Protein AF-A0A0F9CCC8-F1 (afdb_monomer_lite)

Secondary structure (DSSP, 8-state):
--S-HHHHHHHHHHT--SS----SGGGHHHHHHHHHHHHHHSSS-SSGGGSS--EEETT--SHHHHHHHHHHHHTT--EEESS--TTTT-HHHHHIIIIIHHHHHS--EEE-S-HHHHHHHHHHHHHHHHHHTTPPPPBTTB---------HHHHHHHHHHS-------S----

Sequence (174 aa):
ENAGPGLREVCEAIGIPPILHLGACVDNTRILTIVSAMAAEGGLSDEIGGMPAVGVAPEWMSEKAIAIGCYFAASGVPCIFGGDSPVGASKEVTRIMTDVWMERFRGSLAFEPDPEKMLQWCFDTIDAARDALKLRKYEPGKFGTEKVLMDMAARREIEAGHGAVPHKGVGDNS

pLDDT: mean 85.82, std 18.28, range [36.34, 98.38]

Radius of gyration: 19.43 Å; chains: 1; bounding box: 42×58×53 Å

Foldseek 3Di:
DPDAPLLVVVCVVQVHDSDDDQDDLVSLVVVVVVLCCCLVPVPLHVFSLLALAAAEAQPDDDPSVVVSLVVCLQRNHAYEYADDDPCVVPPVVQCCQAPVSCVVNVYHYHYYNDPVVVVVVSVVSSVVSCVVSVHDDDDRPCDDPDDDPDHPVSVVVVCVVVPDPDDPDPDDDD

InterPro domains:
  IPR004137 Hydroxylamine reductase/Ni-containing CO dehydrogenase [PF03063] (6-116)
  IPR004137 Hydroxylamine reductase/Ni-containing CO dehydrogenase [PTHR30109] (13-134)
  IPR011254 Prismane-like superfamily [SSF56821] (2-135)
  IPR016099 Prismane-like, alpha/beta-sandwich [G3DSA:3.40.50.2030] (1-136)

Organism: NCBI:txid412755

Structure (mmCIF, N/CA/C/O backbone):
data_AF-A0A0F9CCC8-F1
#
_entry.id   AF-A0A0F9CCC8-F1
#
loop_
_atom_site.group_PDB
_atom_site.id
_atom_site.type_symbol
_atom_site.label_atom_id
_atom_site.label_alt_id
_atom_site.label_comp_id
_atom_site.label_asym_id
_atom_site.label_entity_id
_atom_site.label_seq_id
_atom_site.pdbx_PDB_ins_code
_atom_site.Cartn_x
_atom_site.Cartn_y
_atom_site.Cartn_z
_atom_site.occupancy
_atom_site.B_iso_or_equiv
_atom_site.auth_seq_id
_atom_site.auth_comp_id
_atom_site.auth_asym_id
_atom_site.auth_atom_id
_atom_site.pdbx_PDB_model_num
ATOM 1 N N . GLU A 1 1 ? -7.207 20.453 9.209 1.00 58.62 1 GLU A N 1
ATOM 2 C CA . GLU A 1 1 ? -7.752 21.177 8.035 1.00 58.62 1 GLU A CA 1
ATOM 3 C C . GLU A 1 1 ? -7.744 20.349 6.742 1.00 58.62 1 GLU A C 1
ATOM 5 O O . GLU A 1 1 ? -8.760 20.355 6.063 1.00 58.62 1 GLU A O 1
ATOM 10 N N . ASN A 1 2 ? -6.693 19.566 6.445 1.00 86.12 2 ASN A N 1
ATOM 11 C CA . ASN A 1 2 ? -6.562 18.828 5.168 1.00 86.12 2 ASN A CA 1
ATOM 12 C C . ASN A 1 2 ? -7.258 17.450 5.092 1.00 86.12 2 ASN A C 1
ATOM 14 O O . ASN A 1 2 ? -7.396 16.899 4.006 1.00 86.12 2 ASN A O 1
ATOM 18 N N . ALA A 1 3 ? -7.690 16.867 6.216 1.00 89.50 3 ALA A N 1
ATOM 19 C CA . ALA A 1 3 ? -8.412 15.592 6.206 1.00 89.50 3 ALA A CA 1
ATOM 20 C C . ALA A 1 3 ? -9.871 15.793 5.772 1.00 89.50 3 ALA A C 1
ATOM 22 O O . ALA A 1 3 ? -10.534 16.718 6.258 1.00 89.50 3 ALA A O 1
ATOM 23 N N . GLY A 1 4 ? -10.382 14.905 4.914 1.00 88.06 4 GLY A N 1
ATOM 24 C CA . GLY A 1 4 ? -11.808 14.852 4.585 1.00 88.06 4 GLY A CA 1
ATOM 25 C C . GLY A 1 4 ? -12.673 14.629 5.837 1.00 88.06 4 GLY A C 1
ATOM 26 O O . GLY A 1 4 ? -12.154 14.166 6.858 1.00 88.06 4 GLY A O 1
ATOM 27 N N . PRO A 1 5 ? -13.981 14.945 5.801 1.00 88.00 5 PRO A N 1
ATOM 28 C CA . PRO A 1 5 ? -14.763 15.036 7.033 1.00 88.00 5 PRO A CA 1
ATOM 29 C C . PRO A 1 5 ? -14.875 13.703 7.794 1.00 88.00 5 PRO A C 1
ATOM 31 O O . PRO A 1 5 ? -14.852 13.718 9.016 1.00 88.00 5 PRO A O 1
ATOM 34 N N . GLY A 1 6 ? -14.867 12.558 7.098 1.00 86.94 6 GLY A N 1
ATOM 35 C CA . GLY A 1 6 ? -14.931 11.239 7.744 1.00 86.94 6 GLY A CA 1
ATOM 36 C C . GLY A 1 6 ? -13.667 10.879 8.527 1.00 86.94 6 GLY A C 1
ATOM 37 O O . GLY A 1 6 ? -13.749 10.488 9.685 1.00 86.94 6 GLY A O 1
ATOM 38 N N . LEU A 1 7 ? -12.481 11.065 7.931 1.00 90.69 7 LEU A N 1
ATOM 39 C CA . LEU A 1 7 ? -11.219 10.853 8.651 1.00 90.69 7 LEU A CA 1
ATOM 40 C C . LEU A 1 7 ? -11.075 11.856 9.803 1.00 90.69 7 LEU A C 1
ATOM 42 O O . LEU A 1 7 ? -10.601 11.499 10.875 1.00 90.69 7 LEU A O 1
ATOM 46 N N . ARG A 1 8 ? -11.507 13.104 9.589 1.00 90.12 8 ARG A N 1
ATOM 47 C CA . ARG A 1 8 ? -11.460 14.156 10.606 1.00 90.12 8 ARG A CA 1
ATOM 48 C C . ARG A 1 8 ? -12.280 13.797 11.840 1.00 90.12 8 ARG A C 1
ATOM 50 O O . ARG A 1 8 ? -11.749 13.903 12.936 1.00 90.12 8 ARG A O 1
ATOM 57 N N . GLU A 1 9 ? -13.513 13.336 11.653 1.00 89.38 9 GLU A N 1
ATOM 58 C CA . GLU A 1 9 ? -14.384 12.897 12.747 1.00 89.38 9 GLU A CA 1
ATOM 59 C C . GLU A 1 9 ? -13.724 11.787 13.578 1.00 89.38 9 GLU A C 1
ATOM 61 O O . GLU A 1 9 ? -13.654 11.892 14.801 1.00 89.38 9 GLU A O 1
ATOM 66 N N . VAL A 1 10 ? -13.155 10.765 12.923 1.00 90.31 10 VAL A N 1
ATOM 67 C CA . VAL A 1 10 ? -12.436 9.678 13.611 1.00 90.31 10 VAL A CA 1
ATOM 68 C C . VAL A 1 10 ? -11.231 10.214 14.386 1.00 90.31 10 VAL A C 1
ATOM 70 O O . VAL A 1 10 ? -11.061 9.876 15.555 1.00 90.31 10 VAL A O 1
ATOM 73 N N . CYS A 1 11 ? -10.411 11.063 13.762 1.00 92.25 11 CYS A N 1
ATOM 74 C CA . CYS A 1 11 ? -9.235 11.668 14.386 1.00 92.25 11 CYS A CA 1
ATOM 75 C C . CYS A 1 11 ? -9.584 12.526 15.609 1.00 92.25 11 CYS A C 1
ATOM 77 O O . CYS A 1 11 ? -8.912 12.422 16.634 1.00 92.25 11 CYS A O 1
ATOM 79 N N . GLU A 1 12 ? -10.629 13.352 15.517 1.00 91.25 12 GLU A N 1
ATOM 80 C CA . GLU A 1 12 ? -11.104 14.208 16.609 1.00 91.25 12 GLU A CA 1
ATOM 81 C C . GLU A 1 12 ? -11.683 13.379 17.760 1.00 91.25 12 GLU A C 1
ATOM 83 O O . GLU A 1 12 ? -11.373 13.652 18.919 1.00 91.25 12 GLU A O 1
ATOM 88 N N . ALA A 1 13 ? -12.445 12.324 17.453 1.00 92.00 13 ALA A N 1
ATOM 89 C CA . ALA A 1 13 ? -13.053 11.456 18.458 1.00 92.00 13 ALA A CA 1
ATOM 90 C C . ALA A 1 13 ? -12.021 10.733 19.341 1.00 92.00 13 ALA A C 1
ATOM 92 O O . ALA A 1 13 ? -12.268 10.529 20.528 1.00 92.00 13 ALA A O 1
ATOM 93 N N . ILE A 1 14 ? -10.866 10.351 18.783 1.00 93.00 14 ILE A N 1
ATOM 94 C CA . ILE A 1 14 ? -9.810 9.625 19.517 1.00 93.00 14 ILE A CA 1
ATOM 95 C C . ILE A 1 14 ? -8.571 10.481 19.823 1.00 93.00 14 ILE A C 1
ATOM 97 O O . ILE A 1 14 ? -7.613 9.982 20.410 1.00 93.00 14 ILE A O 1
ATOM 101 N N . GLY A 1 15 ? -8.584 11.764 19.455 1.00 93.50 15 GLY A N 1
ATOM 102 C CA . GLY A 1 15 ? -7.527 12.724 19.777 1.00 93.50 15 GLY A CA 1
ATOM 103 C C . GLY A 1 15 ? -6.191 12.474 19.069 1.00 93.50 15 GLY A C 1
ATOM 104 O O . GLY A 1 15 ? -5.139 12.689 19.672 1.00 93.50 15 GLY A O 1
ATOM 105 N N . ILE A 1 16 ? -6.205 12.019 17.811 1.00 94.38 16 ILE A N 1
ATOM 106 C CA . ILE A 1 16 ? -4.987 11.731 17.027 1.00 94.38 16 ILE A CA 1
ATOM 107 C C . ILE A 1 16 ? -4.877 12.610 15.772 1.00 94.38 16 ILE A C 1
ATOM 109 O O . ILE A 1 16 ? -5.893 13.055 15.237 1.00 94.38 16 ILE A O 1
ATOM 113 N N . PRO A 1 17 ? -3.664 12.841 15.236 1.00 94.94 17 PRO A N 1
ATOM 114 C CA . PRO A 1 17 ? -3.511 13.474 13.930 1.00 94.94 17 PRO A CA 1
ATOM 115 C C . PRO A 1 17 ? -3.907 12.520 12.780 1.00 94.94 17 PRO A C 1
ATOM 117 O O . PRO A 1 17 ? -3.820 11.302 12.932 1.00 94.94 17 PRO A O 1
ATOM 120 N N . PRO A 1 18 ? -4.271 13.050 11.593 1.00 93.31 18 PRO A N 1
ATOM 121 C CA . PRO A 1 18 ? -4.626 12.239 10.418 1.00 93.31 18 PRO A CA 1
ATOM 122 C C . PRO A 1 18 ? -3.434 11.521 9.769 1.00 93.31 18 PRO A C 1
ATOM 124 O O . PRO A 1 18 ? -3.630 10.663 8.915 1.00 93.31 18 PRO A O 1
ATOM 127 N N . ILE A 1 19 ? -2.204 11.877 10.152 1.00 96.06 19 ILE A N 1
ATOM 128 C CA . ILE A 1 19 ? -0.973 11.209 9.728 1.00 96.06 19 ILE A CA 1
ATOM 129 C C . ILE A 1 19 ? -0.251 10.744 10.987 1.00 96.06 19 ILE A C 1
ATOM 131 O O . ILE A 1 19 ? 0.150 11.561 11.818 1.00 96.06 19 ILE A O 1
ATOM 135 N N . LEU A 1 20 ? -0.074 9.431 11.111 1.00 95.88 20 LEU A N 1
ATOM 136 C CA . LEU A 1 20 ? 0.635 8.809 12.223 1.00 95.88 20 LEU A CA 1
ATOM 137 C C . LEU A 1 20 ? 2.067 8.491 11.794 1.00 95.88 20 LEU A C 1
ATOM 139 O O . LEU A 1 20 ? 2.300 7.617 10.961 1.00 95.88 20 LEU A O 1
ATOM 143 N N . HIS A 1 21 ? 3.040 9.208 12.356 1.00 96.75 21 HIS A N 1
ATOM 144 C CA . HIS A 1 21 ? 4.448 8.932 12.090 1.00 96.75 21 HIS A CA 1
ATOM 145 C C . HIS A 1 21 ? 4.896 7.673 12.843 1.00 96.75 21 HIS A C 1
ATOM 147 O O . HIS A 1 21 ? 4.877 7.643 14.072 1.00 96.75 21 HIS A O 1
ATOM 153 N N . LE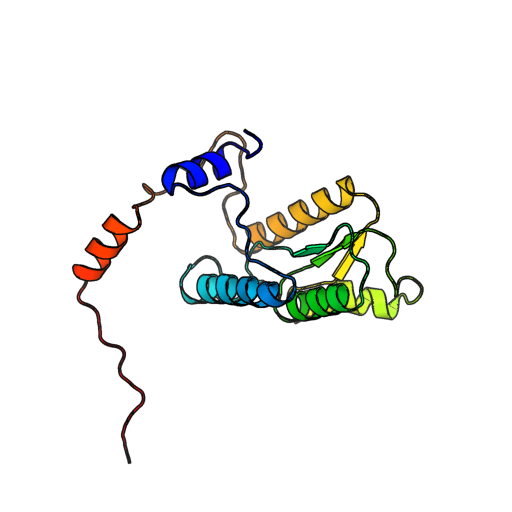U A 1 22 ? 5.316 6.642 12.104 1.00 96.56 22 LEU A N 1
ATOM 154 C CA . LEU A 1 22 ? 5.703 5.346 12.675 1.00 96.56 22 LEU A CA 1
ATOM 155 C C . LEU A 1 22 ? 7.217 5.152 12.843 1.00 96.56 22 LEU A C 1
ATOM 157 O O . LEU A 1 22 ? 7.621 4.177 13.477 1.00 96.56 22 LEU A O 1
ATOM 161 N N . GLY A 1 23 ? 8.035 6.094 12.359 1.00 96.69 23 GLY A N 1
ATOM 162 C CA . GLY A 1 23 ? 9.485 6.116 12.559 1.00 96.69 23 GLY A CA 1
ATOM 163 C C . GLY A 1 23 ? 10.297 6.045 11.264 1.00 96.69 23 GLY A C 1
ATOM 164 O O . GLY A 1 23 ? 9.932 6.634 10.246 1.00 96.69 23 GLY A O 1
ATOM 165 N N . ALA A 1 24 ? 11.439 5.360 11.328 1.00 96.00 24 ALA A N 1
ATOM 166 C CA . ALA A 1 24 ? 12.408 5.245 10.240 1.00 96.00 24 ALA A CA 1
ATOM 167 C C . ALA A 1 24 ? 12.062 4.111 9.254 1.00 96.00 24 ALA A C 1
ATOM 169 O O . ALA A 1 24 ? 11.137 3.336 9.461 1.00 96.00 24 ALA A O 1
ATOM 170 N N . CYS A 1 25 ? 12.855 3.938 8.189 1.00 93.75 25 CYS A N 1
ATOM 171 C CA . CYS A 1 25 ? 12.607 2.902 7.171 1.00 93.75 25 CYS A CA 1
ATOM 172 C C . CYS A 1 25 ? 12.532 1.470 7.729 1.00 93.75 25 CYS A C 1
ATOM 174 O O . CYS A 1 25 ? 11.829 0.631 7.172 1.00 93.75 25 CYS A O 1
ATOM 176 N N . VAL A 1 26 ? 13.266 1.187 8.809 1.00 93.38 26 VAL A N 1
ATOM 177 C CA . VAL A 1 26 ? 13.217 -0.110 9.506 1.00 93.38 26 VAL A CA 1
ATOM 178 C C . VAL A 1 26 ? 11.911 -0.301 10.281 1.00 93.38 26 VAL A C 1
ATOM 180 O O . VAL A 1 26 ? 11.459 -1.431 10.457 1.00 93.38 26 VAL A O 1
ATOM 183 N N . ASP A 1 27 ? 11.262 0.797 10.672 1.00 96.44 27 ASP A N 1
ATOM 184 C CA . ASP A 1 27 ? 9.987 0.795 11.385 1.00 96.44 27 ASP A CA 1
ATOM 185 C C . ASP A 1 27 ? 8.788 0.561 10.454 1.00 96.44 27 ASP A C 1
ATOM 187 O O . ASP A 1 27 ? 7.682 0.363 10.945 1.00 96.44 27 ASP A O 1
ATOM 191 N N . ASN A 1 28 ? 8.982 0.465 9.131 1.00 96.19 28 ASN A N 1
ATOM 192 C CA . ASN A 1 28 ? 7.945 -0.049 8.223 1.00 96.19 28 ASN A CA 1
ATOM 193 C C . ASN A 1 28 ? 7.485 -1.463 8.615 1.00 96.19 28 ASN A C 1
ATOM 195 O O . ASN A 1 28 ? 6.339 -1.833 8.379 1.00 96.19 28 ASN A O 1
ATOM 199 N N . THR A 1 29 ? 8.336 -2.233 9.296 1.00 94.50 29 THR A N 1
ATOM 200 C CA . THR A 1 29 ? 7.940 -3.510 9.908 1.00 94.50 29 THR A CA 1
ATOM 201 C C . THR A 1 29 ? 6.803 -3.351 10.925 1.00 94.50 29 THR A C 1
ATOM 203 O O . THR A 1 29 ? 5.949 -4.228 11.015 1.00 94.50 29 THR A O 1
ATOM 206 N N . ARG A 1 30 ? 6.704 -2.208 11.624 1.00 97.25 30 ARG A N 1
ATOM 207 C CA . ARG A 1 30 ? 5.591 -1.915 12.543 1.00 97.25 30 ARG A CA 1
ATOM 208 C C . ARG A 1 30 ? 4.259 -1.811 11.813 1.00 97.25 30 ARG A C 1
ATOM 210 O O . ARG A 1 30 ? 3.246 -2.181 12.392 1.00 97.25 30 ARG A O 1
ATOM 217 N N . ILE A 1 31 ? 4.248 -1.347 10.559 1.00 97.00 31 ILE A N 1
ATOM 218 C CA . ILE A 1 31 ? 3.027 -1.311 9.738 1.00 97.00 31 ILE A CA 1
ATOM 219 C C . ILE A 1 31 ? 2.504 -2.733 9.552 1.00 97.00 31 ILE A C 1
ATOM 221 O O . ILE A 1 31 ? 1.325 -2.976 9.781 1.00 97.00 31 ILE A O 1
ATOM 225 N N . LEU A 1 32 ? 3.375 -3.693 9.236 1.00 95.50 32 LEU A N 1
ATOM 226 C CA . LEU A 1 32 ? 2.961 -5.093 9.131 1.00 95.50 32 LEU A CA 1
ATOM 227 C C . LEU A 1 32 ? 2.479 -5.662 10.466 1.00 95.50 32 LEU A C 1
ATOM 229 O O . LEU A 1 32 ? 1.496 -6.397 10.476 1.00 95.50 32 LEU A O 1
ATOM 233 N N . THR A 1 33 ? 3.100 -5.293 11.589 1.00 96.38 33 THR A N 1
ATOM 234 C CA . THR A 1 33 ? 2.594 -5.668 12.920 1.00 96.38 33 THR A CA 1
ATOM 235 C C . THR A 1 33 ? 1.189 -5.114 13.164 1.00 96.38 33 THR A C 1
ATOM 237 O O . THR A 1 33 ? 0.318 -5.848 13.623 1.00 96.38 33 THR A O 1
ATOM 240 N N . ILE A 1 34 ? 0.945 -3.844 12.822 1.00 96.19 34 ILE A N 1
ATOM 241 C CA . ILE A 1 34 ? -0.367 -3.196 12.960 1.00 96.19 34 ILE A CA 1
ATOM 242 C C . ILE A 1 34 ? -1.405 -3.908 12.091 1.00 96.19 34 ILE A C 1
ATOM 244 O O . ILE A 1 34 ? -2.455 -4.293 12.596 1.00 96.19 34 ILE A O 1
ATOM 248 N N . VAL A 1 35 ? -1.117 -4.129 10.807 1.00 95.00 35 VAL A N 1
ATOM 249 C CA . VAL A 1 35 ? -2.076 -4.769 9.894 1.00 95.00 35 VAL A CA 1
ATOM 250 C C . VAL A 1 35 ? -2.308 -6.239 10.270 1.00 95.00 35 VAL A C 1
ATOM 252 O O . VAL A 1 35 ? -3.432 -6.723 10.164 1.00 95.00 35 VAL A O 1
ATOM 255 N N . SER A 1 36 ? -1.297 -6.931 10.804 1.00 95.44 36 SER A N 1
ATOM 256 C CA . SER A 1 36 ? -1.465 -8.280 11.367 1.00 95.44 36 SER A CA 1
ATOM 257 C C . SER A 1 36 ? -2.404 -8.280 12.576 1.00 95.44 36 SER A C 1
ATOM 259 O O . SER A 1 36 ? -3.282 -9.132 12.660 1.00 95.44 36 SER A O 1
ATOM 261 N N . ALA A 1 37 ? -2.266 -7.312 13.489 1.00 96.12 37 ALA A N 1
ATOM 262 C CA . ALA A 1 37 ? -3.179 -7.165 14.624 1.00 96.12 37 ALA A CA 1
ATOM 263 C C . ALA A 1 37 ? -4.606 -6.815 14.161 1.00 96.12 37 ALA A C 1
ATOM 265 O O . ALA A 1 37 ? -5.574 -7.373 14.666 1.00 96.12 37 ALA A O 1
ATOM 266 N N . MET A 1 38 ? -4.751 -5.960 13.142 1.00 95.00 38 MET A N 1
ATOM 267 C CA . MET A 1 38 ? -6.054 -5.672 12.528 1.00 95.00 38 MET A CA 1
ATOM 268 C C . MET A 1 38 ? -6.692 -6.916 11.904 1.00 95.00 38 MET A C 1
ATOM 270 O O . MET A 1 38 ? -7.910 -7.054 11.966 1.00 95.00 38 MET A O 1
ATOM 274 N N . ALA A 1 39 ? -5.897 -7.813 11.317 1.00 94.12 39 ALA A N 1
ATOM 275 C CA . ALA A 1 39 ? -6.404 -9.068 10.771 1.00 94.12 39 ALA A CA 1
ATOM 276 C C . ALA A 1 39 ? -6.816 -10.052 11.876 1.00 94.12 39 ALA A C 1
ATOM 278 O O . ALA A 1 39 ? -7.860 -10.687 11.786 1.00 94.12 39 ALA A O 1
ATOM 279 N N . ALA A 1 40 ? -6.029 -10.134 12.950 1.00 94.44 40 ALA A N 1
ATOM 280 C CA . ALA A 1 40 ? -6.301 -11.034 14.066 1.00 94.44 40 ALA A CA 1
ATOM 281 C C . ALA A 1 40 ? -7.494 -10.590 14.936 1.00 94.44 40 ALA A C 1
ATOM 283 O O . ALA A 1 40 ? -8.228 -11.435 15.443 1.00 94.44 40 ALA A O 1
ATOM 284 N N . GLU A 1 41 ? -7.677 -9.280 15.130 1.00 93.94 41 GLU A N 1
ATOM 285 C CA . GLU A 1 41 ? -8.596 -8.732 16.144 1.00 93.94 41 GLU A CA 1
ATOM 286 C C . GLU A 1 41 ? -9.592 -7.702 15.589 1.00 93.94 41 GLU A C 1
ATOM 288 O O . GLU A 1 41 ? -10.626 -7.438 16.200 1.00 93.94 41 GLU A O 1
ATOM 293 N N . GLY A 1 42 ? -9.304 -7.089 14.438 1.00 84.94 42 GLY A N 1
ATOM 294 C CA . GLY A 1 42 ? -10.073 -5.957 13.912 1.00 84.94 42 GLY A CA 1
ATOM 295 C C . GLY A 1 42 ? -11.380 -6.338 13.214 1.00 84.94 42 GLY A C 1
ATOM 296 O O . GLY A 1 42 ? -12.245 -5.479 13.048 1.00 84.94 42 GLY A O 1
ATOM 297 N N . GLY A 1 43 ? -11.533 -7.598 12.794 1.00 87.56 43 GLY A N 1
ATOM 298 C CA . GLY A 1 43 ? -12.767 -8.136 12.202 1.00 87.56 43 GLY A CA 1
ATOM 299 C C . GLY A 1 43 ? -13.134 -7.584 10.817 1.00 87.56 43 GLY A C 1
ATOM 300 O O . GLY A 1 43 ? -14.234 -7.844 10.335 1.00 87.56 43 GLY A O 1
ATOM 301 N N . LEU A 1 44 ? -12.243 -6.809 10.184 1.00 91.00 44 LEU A N 1
ATOM 302 C CA . LEU A 1 44 ? -12.457 -6.250 8.844 1.00 91.00 44 LEU A CA 1
ATOM 303 C C . LEU A 1 44 ? -12.104 -7.250 7.733 1.00 91.00 44 LEU A C 1
ATOM 305 O O . LEU A 1 44 ? -12.792 -7.321 6.721 1.00 91.00 44 LEU A O 1
ATOM 309 N N . SER A 1 45 ? -11.025 -8.002 7.929 1.00 92.62 45 SER A N 1
ATOM 310 C CA . SER A 1 45 ? -10.546 -9.087 7.073 1.00 92.62 45 SER A CA 1
ATOM 311 C C . SER A 1 45 ? -9.752 -10.048 7.955 1.00 92.62 45 SER A C 1
ATOM 313 O O . SER A 1 45 ? -9.076 -9.590 8.871 1.00 92.62 45 SER A O 1
ATOM 315 N N . ASP A 1 46 ? -9.801 -11.349 7.672 1.00 92.75 46 ASP A N 1
ATOM 316 C CA . ASP A 1 46 ? -9.086 -12.373 8.453 1.00 92.75 46 ASP A CA 1
ATOM 317 C C . ASP A 1 46 ? -7.590 -12.471 8.083 1.00 92.75 46 ASP A C 1
ATOM 319 O O . ASP A 1 46 ? -6.811 -13.177 8.721 1.00 92.75 46 ASP A O 1
ATOM 323 N N . GLU A 1 47 ? -7.169 -11.765 7.031 1.00 93.44 47 GLU A N 1
ATOM 324 C CA . GLU A 1 47 ? -5.798 -11.761 6.520 1.00 93.44 47 GLU A CA 1
ATOM 325 C C . GLU A 1 47 ? -5.363 -10.360 6.068 1.00 93.44 47 GLU A C 1
ATOM 327 O O . GLU A 1 47 ? -6.196 -9.519 5.708 1.00 93.44 47 GLU A O 1
ATOM 332 N N . ILE A 1 48 ? -4.045 -10.123 6.028 1.00 95.75 48 ILE A N 1
ATOM 333 C CA . ILE A 1 48 ? -3.450 -8.857 5.564 1.00 95.75 48 ILE A CA 1
ATOM 334 C C . ILE A 1 48 ? -3.894 -8.545 4.129 1.00 95.75 48 ILE A C 1
ATOM 336 O O . ILE A 1 48 ? -4.322 -7.430 3.858 1.00 95.75 48 ILE A O 1
ATOM 340 N N . GLY A 1 49 ? -3.866 -9.541 3.237 1.00 95.00 49 GLY A N 1
ATOM 341 C CA . GLY A 1 49 ? -4.195 -9.378 1.818 1.00 95.00 49 GLY A CA 1
ATOM 342 C C . GLY A 1 49 ? -5.643 -8.990 1.511 1.00 95.00 49 GLY A C 1
ATOM 343 O O . GLY A 1 49 ? -5.950 -8.615 0.385 1.00 95.00 49 GLY A O 1
ATOM 344 N N . GLY A 1 50 ? -6.561 -9.111 2.473 1.00 93.38 50 GLY A N 1
ATOM 345 C CA . GLY A 1 50 ? -7.931 -8.612 2.328 1.00 93.38 50 GLY A CA 1
ATOM 346 C C . GLY A 1 50 ? -8.114 -7.182 2.837 1.00 93.38 50 GLY A C 1
ATOM 347 O O . GLY A 1 50 ? -9.176 -6.602 2.632 1.00 93.38 50 GLY A O 1
ATOM 348 N N . MET A 1 51 ? -7.111 -6.598 3.499 1.00 96.06 51 MET A N 1
ATOM 349 C CA . MET A 1 51 ? -7.224 -5.255 4.057 1.00 96.06 51 MET A CA 1
ATOM 350 C C . MET A 1 51 ? -7.204 -4.193 2.951 1.00 96.06 51 MET A C 1
ATOM 352 O O . MET A 1 51 ? -6.369 -4.261 2.050 1.00 96.06 51 MET A O 1
ATOM 356 N N . PRO A 1 52 ? -8.064 -3.160 3.032 1.00 95.81 52 PRO A N 1
ATOM 357 C CA . PRO A 1 52 ? -8.047 -2.044 2.094 1.00 95.81 52 PRO A CA 1
ATOM 358 C C . PRO A 1 52 ? -6.879 -1.095 2.412 1.00 95.81 52 PRO A C 1
ATOM 360 O O . PRO A 1 52 ? -7.068 -0.023 2.988 1.00 95.81 52 PRO A O 1
ATOM 363 N N . ALA A 1 53 ? -5.660 -1.521 2.074 1.00 95.88 53 ALA A N 1
ATOM 364 C CA . ALA A 1 53 ? -4.410 -0.828 2.366 1.00 95.88 53 ALA A CA 1
ATOM 365 C C . ALA A 1 53 ? -3.446 -0.874 1.172 1.00 95.88 53 ALA A C 1
ATOM 367 O O . ALA A 1 53 ? -3.398 -1.853 0.432 1.00 95.88 53 ALA A O 1
ATOM 368 N N . VAL A 1 54 ? -2.642 0.181 1.022 1.00 98.00 54 VAL A N 1
ATOM 369 C CA . VAL A 1 54 ? -1.600 0.285 -0.008 1.00 98.00 54 VAL A CA 1
ATOM 370 C C . VAL A 1 54 ? -0.318 0.881 0.568 1.00 98.00 54 VAL A C 1
ATOM 372 O O . VAL A 1 54 ? -0.361 1.732 1.459 1.00 98.00 54 VAL A O 1
ATOM 375 N N . GLY A 1 55 ? 0.829 0.449 0.048 1.00 97.81 55 GLY A N 1
ATOM 376 C CA . GLY A 1 55 ? 2.120 1.098 0.266 1.00 97.81 55 GLY A CA 1
ATOM 377 C C . GLY A 1 55 ? 2.409 2.120 -0.832 1.00 97.81 55 GLY A C 1
ATOM 378 O O . GLY A 1 55 ? 2.175 1.856 -2.008 1.00 97.81 55 GLY A O 1
ATOM 379 N N . VAL A 1 56 ? 2.938 3.289 -0.472 1.00 98.12 56 VAL A N 1
ATOM 380 C CA . VAL A 1 56 ? 3.217 4.365 -1.436 1.00 98.12 56 VAL A CA 1
ATOM 381 C C . VAL A 1 56 ? 4.635 4.881 -1.222 1.00 98.12 56 VAL A C 1
ATOM 383 O O . VAL A 1 56 ? 4.977 5.340 -0.133 1.00 98.12 56 VAL A O 1
ATOM 386 N N . ALA A 1 57 ? 5.464 4.809 -2.262 1.00 97.75 57 ALA A N 1
ATOM 387 C CA . ALA A 1 57 ? 6.842 5.295 -2.268 1.00 97.75 57 ALA A CA 1
ATOM 388 C C . ALA A 1 57 ? 7.056 6.260 -3.456 1.00 97.75 57 ALA A C 1
ATOM 390 O O . ALA A 1 57 ? 7.627 5.870 -4.478 1.00 97.75 57 ALA A O 1
ATOM 391 N N . PRO A 1 58 ? 6.584 7.517 -3.352 1.00 96.38 58 PRO A N 1
ATOM 392 C CA . PRO A 1 58 ? 6.539 8.450 -4.484 1.00 96.38 58 PRO A CA 1
ATOM 393 C C . PRO A 1 58 ? 7.922 8.910 -4.948 1.00 96.38 58 PRO A C 1
ATOM 395 O O . PRO A 1 58 ? 8.131 9.139 -6.130 1.00 96.38 58 PRO A O 1
ATOM 398 N N . GLU A 1 59 ? 8.889 8.984 -4.037 1.00 95.44 59 GLU A N 1
ATOM 399 C CA . GLU A 1 59 ? 10.249 9.459 -4.317 1.00 95.44 59 GLU A CA 1
ATOM 400 C C . GLU A 1 59 ? 11.284 8.417 -3.873 1.00 95.44 59 GLU A C 1
ATOM 402 O O . GLU A 1 59 ? 12.237 8.698 -3.142 1.00 95.44 59 GLU A O 1
ATOM 407 N N . TRP A 1 60 ? 11.063 7.152 -4.236 1.00 93.94 60 TRP A N 1
ATOM 408 C CA . TRP A 1 60 ? 12.024 6.101 -3.922 1.00 93.94 60 TRP A CA 1
ATOM 409 C C . TRP A 1 60 ? 13.360 6.349 -4.640 1.00 93.94 60 TRP A C 1
ATOM 411 O O . TRP A 1 60 ? 13.408 6.805 -5.777 1.00 93.94 60 TRP A O 1
ATOM 421 N N . MET A 1 61 ? 14.464 6.025 -3.965 1.00 89.19 61 MET A N 1
ATOM 422 C CA . MET A 1 61 ? 15.814 6.234 -4.510 1.00 89.19 61 MET A CA 1
ATOM 423 C C . MET A 1 61 ? 16.736 5.029 -4.309 1.00 89.19 61 MET A C 1
ATOM 425 O O . MET A 1 61 ? 17.696 4.843 -5.048 1.00 89.19 61 MET A O 1
ATOM 429 N N . SER A 1 62 ? 16.486 4.212 -3.283 1.00 90.75 62 SER A N 1
ATOM 430 C CA . SER A 1 62 ? 17.416 3.157 -2.874 1.00 90.75 62 SER A CA 1
ATOM 431 C C . SER A 1 62 ? 16.808 1.771 -3.010 1.00 90.75 62 SER A C 1
ATOM 433 O O . SER A 1 62 ? 15.601 1.591 -2.855 1.00 90.75 62 SER A O 1
ATOM 435 N N . GLU A 1 63 ? 17.671 0.773 -3.187 1.00 94.12 63 GLU A N 1
ATOM 436 C CA . GLU A 1 63 ? 17.312 -0.651 -3.212 1.00 94.12 63 GLU A CA 1
ATOM 437 C C . GLU A 1 63 ? 16.541 -1.080 -1.955 1.00 94.12 63 GLU A C 1
ATOM 439 O O . GLU A 1 63 ? 15.676 -1.950 -2.016 1.00 94.12 63 GLU A O 1
ATOM 444 N N . LYS A 1 64 ? 16.779 -0.409 -0.818 1.00 95.56 64 LYS A N 1
ATOM 445 C CA . LYS A 1 64 ? 16.014 -0.632 0.415 1.00 95.56 64 LYS A CA 1
ATOM 446 C C . LYS A 1 64 ? 14.522 -0.348 0.236 1.00 95.56 64 LYS A C 1
ATOM 448 O O . LYS A 1 64 ? 13.715 -1.055 0.826 1.00 95.56 64 LYS A O 1
ATOM 453 N N . ALA A 1 65 ? 14.146 0.659 -0.554 1.00 96.38 65 ALA A N 1
ATOM 454 C CA . ALA A 1 65 ? 12.740 0.973 -0.812 1.00 96.38 65 ALA A CA 1
ATOM 455 C C . ALA A 1 65 ? 12.064 -0.130 -1.641 1.00 96.38 65 ALA A C 1
ATOM 457 O O . ALA A 1 65 ? 10.952 -0.538 -1.317 1.00 96.38 65 ALA A O 1
ATOM 458 N N . ILE A 1 66 ? 12.767 -0.675 -2.640 1.00 95.88 66 ILE A N 1
ATOM 459 C CA . ILE A 1 66 ? 12.286 -1.826 -3.417 1.00 95.88 66 ILE A CA 1
ATOM 460 C C . ILE A 1 66 ? 12.164 -3.063 -2.526 1.00 95.88 66 ILE A C 1
ATOM 462 O O . ILE A 1 66 ? 11.141 -3.735 -2.566 1.00 95.88 66 ILE A O 1
ATOM 466 N N . ALA A 1 67 ? 13.149 -3.330 -1.661 1.00 97.31 67 ALA A N 1
ATOM 467 C CA . ALA A 1 67 ? 13.069 -4.427 -0.698 1.00 97.31 67 ALA A CA 1
ATOM 468 C C . ALA A 1 67 ? 11.856 -4.288 0.240 1.00 97.31 67 ALA A C 1
ATOM 470 O O . ALA A 1 67 ? 11.189 -5.284 0.517 1.00 97.31 67 ALA A O 1
ATOM 471 N N . ILE A 1 68 ? 11.540 -3.059 0.675 1.00 98.12 68 ILE A N 1
ATOM 472 C CA . ILE A 1 68 ? 10.336 -2.757 1.460 1.00 98.12 68 ILE A CA 1
ATOM 473 C C . ILE A 1 68 ? 9.062 -3.073 0.685 1.00 98.12 68 ILE A C 1
ATOM 475 O O . ILE A 1 68 ? 8.215 -3.809 1.189 1.00 98.12 68 ILE A O 1
ATOM 479 N N . GLY A 1 69 ? 8.959 -2.593 -0.555 1.00 97.38 69 GLY A N 1
ATOM 480 C CA . GLY A 1 69 ? 7.841 -2.932 -1.432 1.00 97.38 69 GLY A CA 1
ATOM 481 C C . GLY A 1 69 ? 7.687 -4.436 -1.613 1.00 97.38 69 GLY A C 1
ATOM 482 O O . GLY A 1 69 ? 6.589 -4.956 -1.465 1.00 97.38 69 GLY A O 1
ATOM 483 N N . CYS A 1 70 ? 8.781 -5.156 -1.875 1.00 97.12 70 CYS A N 1
ATOM 484 C CA . CYS A 1 70 ? 8.756 -6.603 -2.067 1.00 97.12 70 CYS A CA 1
ATOM 485 C C . CYS A 1 70 ? 8.177 -7.338 -0.856 1.00 97.12 70 CYS A C 1
ATOM 487 O O . CYS A 1 70 ? 7.321 -8.202 -1.035 1.00 97.12 70 CYS A O 1
ATOM 489 N N . TYR A 1 71 ? 8.613 -7.014 0.367 1.00 97.56 71 TYR A N 1
ATOM 490 C CA . TYR A 1 71 ? 8.086 -7.709 1.542 1.00 97.56 71 TYR A CA 1
ATOM 491 C C . TYR A 1 71 ? 6.660 -7.254 1.903 1.00 97.56 71 TYR A C 1
ATOM 493 O O . TYR A 1 71 ? 5.902 -8.057 2.443 1.00 97.56 71 TYR A O 1
ATOM 501 N N . PHE A 1 72 ? 6.251 -6.022 1.571 1.00 98.12 72 PHE A N 1
ATOM 502 C CA . PHE A 1 72 ? 4.847 -5.590 1.664 1.00 98.12 72 PHE A CA 1
ATOM 503 C C . PHE A 1 72 ? 3.964 -6.355 0.671 1.00 98.12 72 PHE A C 1
ATOM 505 O O . PHE A 1 72 ? 2.979 -6.963 1.081 1.00 98.12 72 PHE A O 1
ATOM 512 N N . ALA A 1 73 ? 4.353 -6.408 -0.605 1.00 97.56 73 ALA A N 1
ATOM 513 C CA . ALA A 1 73 ? 3.622 -7.121 -1.649 1.00 97.56 73 ALA A CA 1
ATOM 514 C C . ALA A 1 73 ? 3.522 -8.623 -1.349 1.00 97.56 73 ALA A C 1
ATOM 516 O O . ALA A 1 73 ? 2.442 -9.197 -1.443 1.00 97.56 73 ALA A O 1
ATOM 517 N N . ALA A 1 74 ? 4.614 -9.248 -0.899 1.00 96.88 74 ALA A N 1
ATOM 518 C CA . ALA A 1 74 ? 4.606 -10.647 -0.475 1.00 96.88 74 ALA A CA 1
ATOM 519 C C . ALA A 1 74 ? 3.720 -10.904 0.759 1.00 96.88 74 ALA A C 1
ATOM 521 O O . ALA A 1 74 ? 3.249 -12.023 0.941 1.00 96.88 74 ALA A O 1
ATOM 522 N N . SER A 1 75 ? 3.482 -9.881 1.589 1.00 97.12 75 SER A N 1
ATOM 523 C CA . SER A 1 75 ? 2.567 -9.943 2.739 1.00 97.12 75 SER A CA 1
ATOM 524 C C . SER A 1 75 ? 1.116 -9.594 2.377 1.00 97.12 75 SER A C 1
ATOM 526 O O . SER A 1 75 ? 0.255 -9.646 3.249 1.00 97.12 75 SER A O 1
ATOM 528 N N . GLY A 1 76 ? 0.835 -9.236 1.120 1.00 96.81 76 GLY A N 1
ATOM 529 C CA . GLY A 1 76 ? -0.501 -8.877 0.638 1.00 96.81 76 GLY A CA 1
ATOM 530 C C . GLY A 1 76 ? -0.848 -7.394 0.697 1.00 96.81 76 GLY A C 1
ATOM 531 O O . GLY A 1 76 ? -2.016 -7.039 0.734 1.00 96.81 76 GLY A O 1
ATOM 532 N N . VAL A 1 77 ? 0.151 -6.511 0.698 1.00 98.00 77 VAL A N 1
ATOM 533 C CA . VAL A 1 77 ? -0.067 -5.064 0.580 1.00 98.00 77 VAL A CA 1
ATOM 534 C C . VAL A 1 77 ? 0.418 -4.597 -0.795 1.00 98.00 77 VAL A C 1
ATOM 536 O O . VAL A 1 77 ? 1.633 -4.538 -1.022 1.00 98.00 77 VAL A O 1
ATOM 539 N N . PRO A 1 78 ? -0.487 -4.253 -1.729 1.00 98.19 78 PRO A N 1
ATOM 540 C CA . PRO A 1 78 ? -0.111 -3.648 -2.999 1.00 98.19 78 PRO A CA 1
ATOM 541 C C . PRO A 1 78 ? 0.672 -2.355 -2.782 1.00 98.19 78 PRO A C 1
ATOM 543 O O . PRO A 1 78 ? 0.303 -1.524 -1.952 1.00 98.19 78 PRO A O 1
ATOM 546 N N . CYS A 1 79 ? 1.756 -2.174 -3.530 1.00 98.38 79 CYS A N 1
ATOM 547 C CA . CYS A 1 79 ? 2.621 -1.009 -3.417 1.00 98.38 79 CYS A CA 1
ATOM 548 C C . CYS A 1 79 ? 2.794 -0.301 -4.760 1.00 98.38 79 CYS A C 1
ATOM 550 O O . CYS A 1 79 ? 2.986 -0.949 -5.791 1.00 98.38 79 CYS A O 1
ATOM 552 N N . ILE A 1 80 ? 2.812 1.030 -4.726 1.00 98.38 80 ILE A N 1
ATOM 553 C CA . ILE A 1 80 ? 3.107 1.876 -5.881 1.00 98.38 80 ILE A CA 1
ATOM 554 C C . ILE A 1 80 ? 4.330 2.756 -5.632 1.00 98.38 80 ILE A C 1
ATOM 556 O O . ILE A 1 80 ? 4.508 3.346 -4.563 1.00 98.38 80 ILE A O 1
ATOM 560 N N . PHE A 1 81 ? 5.177 2.828 -6.649 1.00 98.31 81 PHE A N 1
ATOM 561 C CA . PHE A 1 81 ? 6.427 3.568 -6.679 1.00 98.31 81 PHE A CA 1
ATOM 562 C C . PHE A 1 81 ? 6.332 4.687 -7.713 1.00 98.31 81 PHE A C 1
ATOM 564 O O . PHE A 1 81 ? 5.758 4.492 -8.783 1.00 98.31 81 PHE A O 1
ATOM 571 N N . GLY A 1 82 ? 6.893 5.853 -7.402 1.00 97.25 82 GLY A N 1
ATOM 572 C CA . GLY A 1 82 ? 7.022 6.924 -8.390 1.00 97.25 82 GLY A CA 1
ATOM 573 C C . GLY A 1 82 ? 8.108 6.632 -9.427 1.00 97.25 82 GLY A C 1
ATOM 574 O O . GLY A 1 82 ? 9.009 5.831 -9.192 1.00 97.25 82 GLY A O 1
ATOM 575 N N . GLY A 1 83 ? 8.064 7.307 -10.569 1.00 94.44 83 GLY A N 1
ATOM 576 C CA . GLY A 1 83 ? 9.085 7.193 -11.615 1.00 94.44 83 GLY A CA 1
ATOM 577 C C . GLY A 1 83 ? 9.028 5.890 -12.420 1.00 94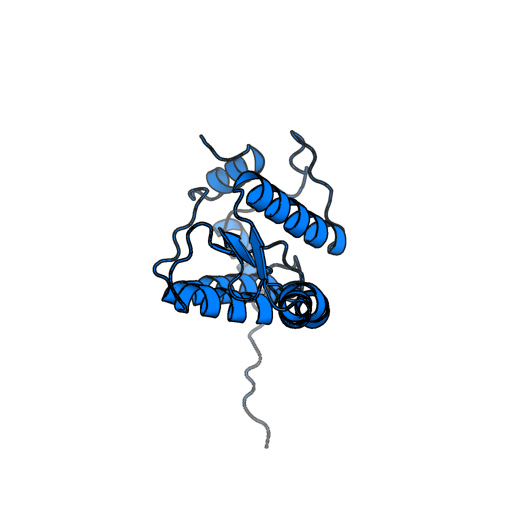.44 83 GLY A C 1
ATOM 578 O O . GLY A 1 83 ? 8.035 5.162 -12.408 1.00 94.44 83 GLY A O 1
ATOM 579 N N . ASP A 1 84 ? 10.106 5.614 -13.153 1.00 93.62 84 ASP A N 1
ATOM 580 C CA . ASP A 1 84 ? 10.170 4.483 -14.078 1.00 93.62 84 ASP A CA 1
ATOM 581 C C . ASP A 1 84 ? 10.467 3.155 -13.372 1.00 93.62 84 ASP A C 1
ATOM 583 O O . ASP A 1 84 ? 11.259 3.069 -12.429 1.00 93.62 84 ASP A O 1
ATOM 587 N N . SER A 1 85 ? 9.870 2.076 -13.885 1.00 94.31 85 SER A N 1
ATOM 588 C CA . SER A 1 85 ? 10.137 0.729 -13.386 1.00 94.31 85 SER A CA 1
ATOM 589 C C . SER A 1 85 ? 11.561 0.270 -13.735 1.00 94.31 85 SER A C 1
ATOM 591 O O . SER A 1 85 ? 11.913 0.252 -14.920 1.00 94.31 85 SER A O 1
ATOM 593 N N . PRO A 1 86 ? 12.352 -0.239 -12.768 1.00 93.50 86 PRO A N 1
ATOM 594 C CA . PRO A 1 86 ? 13.689 -0.779 -13.035 1.00 93.50 86 PRO A CA 1
ATOM 595 C C . PRO A 1 86 ? 13.659 -2.058 -13.888 1.00 93.50 86 PRO A C 1
ATOM 597 O O . PRO A 1 86 ? 14.689 -2.493 -14.397 1.00 93.50 86 PRO A O 1
ATOM 600 N N . VAL A 1 87 ? 12.482 -2.667 -14.053 1.00 95.19 87 VAL A N 1
ATOM 601 C CA . VAL A 1 87 ? 12.264 -3.885 -14.845 1.00 95.19 87 VAL A CA 1
ATOM 602 C C . VAL A 1 87 ? 11.387 -3.639 -16.074 1.00 95.19 87 VAL A C 1
ATOM 604 O O . VAL A 1 87 ? 11.012 -4.597 -16.743 1.00 95.19 87 VAL A O 1
ATOM 607 N N . GLY A 1 88 ? 11.080 -2.379 -16.410 1.00 93.81 88 GLY A N 1
ATOM 608 C CA . GLY A 1 88 ? 10.121 -2.026 -17.467 1.00 93.81 88 GLY A CA 1
ATOM 609 C C . GLY A 1 88 ? 10.477 -2.546 -18.868 1.00 93.81 88 GLY A C 1
ATOM 610 O O . GLY A 1 88 ? 9.605 -2.683 -19.722 1.00 93.81 88 GLY A O 1
ATOM 611 N N . ALA A 1 89 ? 11.743 -2.901 -19.106 1.00 96.81 89 ALA A N 1
ATOM 612 C CA . ALA A 1 89 ? 12.180 -3.534 -20.351 1.00 96.81 89 ALA A CA 1
ATOM 613 C C . ALA A 1 89 ? 11.750 -5.012 -20.480 1.00 96.81 89 ALA A C 1
ATOM 615 O O . ALA A 1 89 ? 11.720 -5.549 -21.588 1.00 96.81 89 ALA A O 1
ATOM 616 N N . SER A 1 90 ? 11.421 -5.685 -19.373 1.00 98.12 90 SER A N 1
ATOM 617 C CA . SER A 1 90 ? 11.044 -7.099 -19.347 1.00 98.12 90 SER A CA 1
ATOM 618 C C . SER A 1 90 ? 9.556 -7.265 -19.071 1.00 98.12 90 SER A C 1
ATOM 620 O O . SER A 1 90 ? 9.113 -7.255 -17.924 1.00 98.12 90 SER A O 1
ATOM 622 N N . LYS A 1 91 ? 8.785 -7.514 -20.135 1.00 97.19 91 LYS A N 1
ATOM 623 C CA . LYS A 1 91 ? 7.335 -7.752 -20.041 1.00 97.19 91 LYS A CA 1
ATOM 624 C C . LYS A 1 91 ? 6.980 -8.871 -19.063 1.00 97.19 91 LYS A C 1
ATOM 626 O O . LYS A 1 91 ? 5.994 -8.757 -18.347 1.00 97.19 91 LYS A O 1
ATOM 631 N N . GLU A 1 92 ? 7.780 -9.937 -19.029 1.00 98.19 92 GLU A N 1
ATOM 632 C CA . GLU A 1 92 ? 7.510 -11.077 -18.151 1.00 98.19 92 GLU A CA 1
ATOM 633 C C . GLU A 1 92 ? 7.763 -10.737 -16.682 1.00 98.19 92 GLU A C 1
ATOM 635 O O . GLU A 1 92 ? 6.948 -11.072 -15.832 1.00 98.19 92 GLU A O 1
ATOM 640 N N . VAL A 1 93 ? 8.846 -10.018 -16.372 1.00 97.31 93 VAL A N 1
ATOM 641 C CA . VAL A 1 93 ? 9.128 -9.618 -14.985 1.00 97.31 93 VAL A CA 1
ATOM 642 C C . VAL A 1 93 ? 8.098 -8.599 -14.502 1.00 97.31 93 VAL A C 1
ATOM 644 O O . VAL A 1 93 ? 7.601 -8.737 -13.386 1.00 97.31 93 VAL A O 1
ATOM 647 N N . THR A 1 94 ? 7.706 -7.644 -15.352 1.00 97.44 94 THR A N 1
ATOM 648 C CA . THR A 1 94 ? 6.597 -6.726 -15.059 1.00 97.44 94 THR A CA 1
ATOM 649 C C . THR A 1 94 ? 5.317 -7.499 -14.749 1.00 97.44 94 THR A C 1
ATOM 651 O O . THR A 1 94 ? 4.770 -7.324 -13.668 1.00 97.44 94 THR A O 1
ATOM 654 N N . ARG A 1 95 ? 4.897 -8.424 -15.626 1.00 97.44 95 ARG A N 1
ATOM 655 C CA . ARG A 1 95 ? 3.698 -9.258 -15.432 1.00 97.44 95 ARG A CA 1
ATOM 656 C C . ARG A 1 95 ? 3.755 -10.085 -14.147 1.00 97.44 95 ARG A C 1
ATOM 658 O O . ARG A 1 95 ? 2.742 -10.257 -13.476 1.00 97.44 95 ARG A O 1
ATOM 665 N N . ILE A 1 96 ? 4.927 -10.614 -13.793 1.00 97.56 96 ILE A N 1
ATOM 666 C CA . ILE A 1 96 ? 5.107 -11.361 -12.544 1.00 97.56 96 ILE A CA 1
ATOM 667 C C . ILE A 1 96 ? 4.860 -10.450 -11.335 1.00 97.56 96 ILE A C 1
ATOM 669 O O . ILE A 1 96 ? 4.101 -10.820 -10.443 1.00 97.56 96 ILE A O 1
ATOM 673 N N . MET A 1 97 ? 5.481 -9.270 -11.310 1.00 96.81 97 MET A N 1
ATOM 674 C CA . MET A 1 97 ? 5.403 -8.337 -10.181 1.00 96.81 97 MET A CA 1
ATOM 675 C C . MET A 1 97 ? 4.044 -7.638 -10.053 1.00 96.81 97 MET A C 1
ATOM 677 O O . MET A 1 97 ? 3.674 -7.245 -8.945 1.00 96.81 97 MET A O 1
ATOM 681 N N . THR A 1 98 ? 3.316 -7.464 -11.160 1.00 95.44 98 THR A N 1
ATOM 682 C CA . THR A 1 98 ? 1.986 -6.846 -11.160 1.00 95.44 98 THR A CA 1
ATOM 683 C C . THR A 1 98 ? 0.892 -7.888 -10.982 1.00 95.44 98 THR A C 1
ATOM 685 O O . THR A 1 98 ? 0.182 -7.860 -9.984 1.00 95.44 98 THR A O 1
ATOM 688 N N . ASP A 1 99 ? 0.782 -8.847 -11.898 1.00 96.44 99 ASP A N 1
ATOM 689 C CA . ASP A 1 99 ? -0.423 -9.668 -12.036 1.00 96.44 99 ASP A CA 1
ATOM 690 C C . ASP A 1 99 ? -0.291 -10.971 -11.247 1.00 96.44 99 ASP A C 1
ATOM 692 O O . ASP A 1 99 ? -1.169 -11.329 -10.465 1.00 96.44 99 ASP A O 1
ATOM 696 N N . VAL A 1 100 ? 0.838 -11.671 -11.411 1.00 97.88 100 VAL A N 1
ATOM 697 C CA . VAL A 1 100 ? 1.059 -12.974 -10.758 1.00 97.88 100 VAL A CA 1
ATOM 698 C C . VAL A 1 100 ? 1.149 -12.810 -9.244 1.00 97.88 100 VAL A C 1
ATOM 700 O O . VAL A 1 100 ? 0.624 -13.632 -8.494 1.00 97.88 100 VAL A O 1
ATOM 703 N N . TRP A 1 101 ? 1.817 -11.758 -8.771 1.00 97.44 101 TRP A N 1
ATOM 704 C CA . TRP A 1 101 ? 1.878 -11.470 -7.340 1.00 97.44 101 TRP A CA 1
ATOM 705 C C . TRP A 1 101 ? 0.518 -11.040 -6.792 1.00 97.44 101 TRP A C 1
ATOM 707 O O . TRP A 1 101 ? 0.156 -11.490 -5.705 1.00 97.44 101 TRP A O 1
ATOM 717 N N . MET A 1 102 ? -0.270 -10.271 -7.551 1.00 96.31 102 MET A N 1
ATOM 718 C CA . MET A 1 102 ? -1.618 -9.891 -7.126 1.00 96.31 102 MET A CA 1
ATOM 719 C C . MET A 1 102 ? -2.522 -11.118 -6.980 1.00 96.31 102 MET A C 1
ATOM 721 O O . MET A 1 102 ? -3.213 -11.255 -5.975 1.00 96.31 102 MET A O 1
ATOM 725 N N . GLU A 1 103 ? -2.467 -12.057 -7.925 1.00 96.06 103 GLU A N 1
ATOM 726 C CA . GLU A 1 103 ? -3.208 -13.321 -7.840 1.00 96.06 103 GLU A CA 1
ATOM 727 C C . GLU A 1 103 ? -2.768 -14.166 -6.635 1.00 96.06 103 GLU A C 1
ATOM 729 O O . GLU A 1 103 ? -3.598 -14.725 -5.917 1.00 96.06 103 GLU A O 1
ATOM 734 N N . ARG A 1 104 ? -1.455 -14.265 -6.401 1.00 95.75 104 ARG A N 1
ATOM 735 C CA . ARG A 1 104 ? -0.892 -15.202 -5.422 1.00 95.75 104 ARG A CA 1
ATOM 736 C C . ARG A 1 104 ? -0.881 -14.678 -3.990 1.00 95.75 104 ARG A C 1
ATOM 738 O O . ARG A 1 104 ? -1.048 -15.463 -3.061 1.00 95.75 104 ARG A O 1
ATOM 745 N N . PHE A 1 105 ? -0.616 -13.390 -3.816 1.00 95.44 105 PHE A N 1
ATOM 746 C CA . PHE A 1 105 ? -0.381 -12.766 -2.515 1.00 95.44 105 PHE A CA 1
ATOM 747 C C . PHE A 1 105 ? -1.377 -11.652 -2.204 1.00 95.44 105 PHE A C 1
ATOM 749 O O . PHE A 1 105 ? -1.404 -11.197 -1.069 1.00 95.44 105 PHE A O 1
ATOM 756 N N . ARG A 1 106 ? -2.187 -11.204 -3.179 1.00 95.88 106 ARG A N 1
ATOM 757 C CA . ARG A 1 106 ? -2.976 -9.957 -3.107 1.00 95.88 106 ARG A CA 1
ATOM 758 C C . ARG A 1 106 ? -2.123 -8.707 -2.896 1.00 95.88 106 ARG A C 1
ATOM 760 O O . ARG A 1 106 ? -2.588 -7.703 -2.374 1.00 95.88 106 ARG A O 1
ATOM 767 N N . GLY A 1 107 ? -0.865 -8.772 -3.315 1.00 97.19 107 GLY A N 1
ATOM 768 C CA . GLY A 1 107 ? 0.054 -7.646 -3.331 1.00 97.19 107 GLY A CA 1
ATOM 769 C C . GLY A 1 107 ? 0.780 -7.576 -4.665 1.00 97.19 107 GLY A C 1
ATOM 770 O O . GLY A 1 107 ? 0.984 -8.585 -5.329 1.00 97.19 107 GLY A O 1
ATOM 771 N N . SER A 1 108 ? 1.180 -6.380 -5.067 1.00 98.00 108 SER A N 1
ATOM 772 C CA . SER A 1 108 ?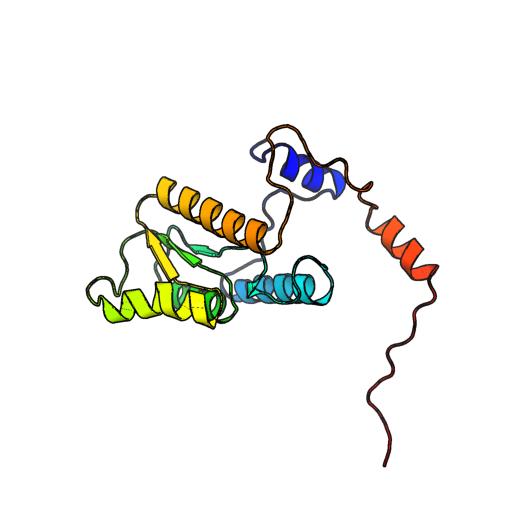 1.816 -6.113 -6.357 1.00 98.00 108 SER A CA 1
ATOM 773 C C . SER A 1 108 ? 2.781 -4.942 -6.242 1.00 98.00 108 SER A C 1
ATOM 775 O O . SER A 1 108 ? 2.698 -4.167 -5.288 1.00 98.00 108 SER A O 1
ATOM 777 N N . LEU A 1 109 ? 3.660 -4.777 -7.231 1.00 98.00 109 LEU A N 1
ATOM 778 C CA . LEU A 1 109 ? 4.496 -3.584 -7.376 1.00 98.00 109 LEU A CA 1
ATOM 779 C C . LEU A 1 109 ? 4.137 -2.843 -8.663 1.00 98.00 109 LEU A C 1
ATOM 781 O O . LEU A 1 109 ? 4.363 -3.354 -9.758 1.00 98.00 109 LEU A O 1
ATOM 785 N N . ALA A 1 110 ? 3.601 -1.636 -8.520 1.00 97.25 110 ALA A N 1
ATOM 786 C CA . ALA A 1 110 ? 3.319 -0.719 -9.618 1.00 97.25 110 ALA A CA 1
ATOM 787 C C . ALA A 1 110 ? 4.347 0.422 -9.653 1.00 97.25 110 ALA A C 1
ATOM 789 O O . ALA A 1 110 ? 4.892 0.807 -8.618 1.00 97.25 110 ALA A O 1
ATOM 790 N N . PHE A 1 111 ? 4.593 0.968 -10.843 1.00 97.69 111 PHE A N 1
ATOM 791 C CA . PHE A 1 111 ? 5.455 2.130 -11.061 1.00 97.69 111 PHE A CA 1
ATOM 792 C C . PHE A 1 111 ? 4.703 3.138 -11.923 1.00 97.69 111 PHE A C 1
ATOM 794 O O . PHE A 1 111 ? 4.228 2.774 -12.998 1.00 97.69 111 PHE A O 1
ATOM 801 N N . GLU A 1 112 ? 4.576 4.371 -11.447 1.00 97.50 112 GLU A N 1
ATOM 802 C CA . GLU A 1 112 ? 3.851 5.435 -12.138 1.00 97.50 112 GLU A CA 1
ATOM 803 C C . GLU A 1 112 ? 4.524 6.790 -11.859 1.00 97.50 112 GLU A C 1
ATOM 805 O O . GLU A 1 112 ? 4.571 7.219 -10.706 1.00 97.50 112 GLU A O 1
ATOM 810 N N . PRO A 1 113 ? 5.074 7.478 -12.877 1.00 96.94 113 PRO A N 1
ATOM 811 C CA . PRO A 1 113 ? 5.728 8.774 -12.700 1.00 96.94 113 PRO A CA 1
ATOM 812 C C . PRO A 1 113 ? 4.778 9.932 -12.382 1.00 96.94 113 PRO A C 1
ATOM 814 O O . PRO A 1 113 ? 5.236 10.939 -11.848 1.00 96.94 113 PRO A O 1
ATOM 817 N N . ASP A 1 114 ? 3.492 9.827 -12.719 1.00 97.62 114 ASP A N 1
ATOM 818 C CA . ASP A 1 114 ? 2.509 10.885 -12.495 1.00 97.62 114 ASP A CA 1
ATOM 819 C C . ASP A 1 114 ? 1.860 10.7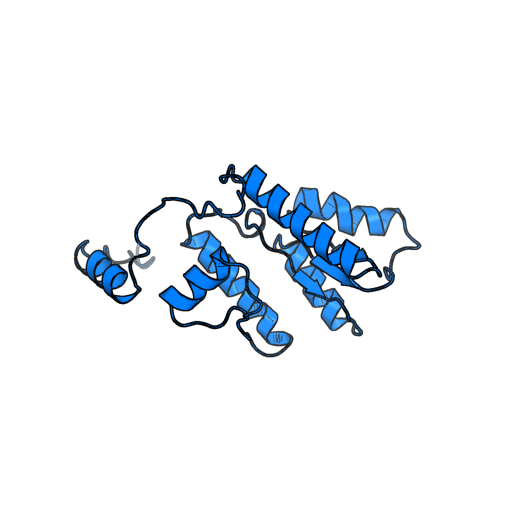70 -11.097 1.00 97.62 114 ASP A C 1
ATOM 821 O O . ASP A 1 114 ? 1.121 9.811 -10.840 1.00 97.62 114 ASP A O 1
ATOM 825 N N . PRO A 1 115 ? 2.061 11.749 -10.190 1.00 96.69 115 PRO A N 1
ATOM 826 C CA . PRO A 1 115 ? 1.480 11.713 -8.848 1.00 96.69 115 PRO A CA 1
ATOM 827 C C . PRO A 1 115 ? -0.052 11.628 -8.827 1.00 96.69 115 PRO A C 1
ATOM 829 O O . PRO A 1 115 ? -0.614 11.029 -7.908 1.00 96.69 115 PRO A O 1
ATOM 832 N N . GLU A 1 116 ? -0.746 12.199 -9.818 1.00 97.50 116 GLU A N 1
ATOM 833 C CA . GLU A 1 116 ? -2.211 12.137 -9.887 1.00 97.50 116 GLU A CA 1
ATOM 834 C C . GLU A 1 116 ? -2.680 10.723 -10.233 1.00 97.50 116 GLU A C 1
ATOM 836 O O . GLU A 1 116 ? -3.621 10.205 -9.628 1.00 97.50 116 GLU A O 1
ATOM 841 N N . LYS A 1 117 ? -1.979 10.049 -11.148 1.00 98.06 117 LYS A N 1
ATOM 842 C CA . LYS A 1 117 ? -2.267 8.649 -11.478 1.00 98.06 117 LYS A CA 1
ATOM 843 C C . LYS A 1 117 ? -1.877 7.703 -10.355 1.00 98.06 117 LYS A C 1
ATOM 845 O O . LYS A 1 117 ? -2.594 6.734 -10.119 1.00 98.06 117 LYS A O 1
ATOM 850 N N . MET A 1 118 ? -0.801 7.994 -9.623 1.00 98.06 118 MET A N 1
ATOM 851 C CA . MET A 1 118 ? -0.468 7.252 -8.407 1.00 98.06 118 MET A CA 1
ATOM 852 C C . MET A 1 118 ? -1.599 7.335 -7.380 1.00 98.06 118 MET A C 1
ATOM 854 O O . MET A 1 118 ? -1.990 6.322 -6.800 1.00 98.06 118 MET A O 1
ATOM 858 N N . LEU A 1 119 ? -2.135 8.540 -7.163 1.00 97.25 119 LEU A N 1
ATOM 859 C CA . LEU A 1 119 ? -3.254 8.757 -6.253 1.00 97.25 119 LEU A CA 1
ATOM 860 C C . LEU A 1 119 ? -4.503 8.002 -6.718 1.00 97.25 119 LEU A C 1
ATOM 862 O O . LEU A 1 119 ? -5.134 7.318 -5.913 1.00 97.25 119 LEU A O 1
ATOM 866 N N . GLN A 1 120 ? -4.827 8.077 -8.011 1.00 98.00 120 GLN A N 1
ATOM 867 C CA . GLN A 1 120 ? -5.953 7.339 -8.578 1.00 98.00 120 GLN A CA 1
ATOM 868 C C . GLN A 1 120 ? -5.782 5.827 -8.397 1.00 98.00 120 GLN A C 1
ATOM 870 O O . GLN A 1 120 ? -6.701 5.164 -7.927 1.00 98.00 120 GLN A O 1
ATOM 875 N N . TRP A 1 121 ? -4.588 5.293 -8.664 1.00 98.06 121 TRP A N 1
ATOM 876 C CA . TRP A 1 121 ? -4.278 3.881 -8.444 1.00 98.06 121 TRP A CA 1
ATOM 877 C C . TRP A 1 121 ? -4.470 3.466 -6.980 1.00 98.06 121 TRP A C 1
ATOM 879 O O . TRP A 1 121 ? -4.992 2.383 -6.707 1.00 98.06 121 TRP A O 1
ATOM 889 N N . CYS A 1 122 ? -4.093 4.326 -6.028 1.00 98.00 122 CYS A N 1
ATOM 890 C CA . CYS A 1 122 ? -4.324 4.068 -4.607 1.00 98.00 122 CYS A CA 1
ATOM 891 C C . CYS A 1 122 ? -5.822 3.964 -4.298 1.00 98.00 122 CYS A C 1
ATOM 893 O O . CYS A 1 122 ? -6.228 3.031 -3.606 1.00 98.00 122 CYS A O 1
ATOM 895 N N . PHE A 1 123 ? -6.639 4.890 -4.814 1.00 96.12 123 PHE A N 1
ATOM 896 C CA . PHE A 1 123 ? -8.090 4.846 -4.627 1.00 96.12 123 PHE A CA 1
ATOM 897 C C . PHE A 1 123 ? -8.706 3.601 -5.255 1.00 96.12 123 PHE A C 1
ATOM 899 O O . PHE A 1 123 ? -9.415 2.880 -4.561 1.00 96.12 123 PHE A O 1
ATOM 906 N N . ASP A 1 124 ? -8.367 3.296 -6.506 1.00 96.94 124 ASP A N 1
ATOM 907 C CA . ASP A 1 124 ? -8.899 2.131 -7.216 1.00 96.94 124 ASP A CA 1
ATOM 908 C C . ASP A 1 124 ? -8.554 0.824 -6.487 1.00 96.94 124 ASP A C 1
ATOM 910 O O . ASP A 1 124 ? -9.396 -0.063 -6.344 1.00 96.94 124 ASP A O 1
ATOM 914 N N . THR A 1 125 ? -7.328 0.718 -5.968 1.00 96.88 125 THR A N 1
ATOM 915 C CA . THR A 1 125 ? -6.865 -0.464 -5.229 1.00 96.88 125 THR A CA 1
ATOM 916 C C . THR A 1 125 ? -7.582 -0.607 -3.885 1.00 96.88 125 THR A C 1
ATOM 918 O O . THR A 1 125 ? -8.037 -1.699 -3.536 1.00 96.88 125 THR A O 1
ATOM 921 N N . ILE A 1 126 ? -7.725 0.492 -3.136 1.00 96.38 126 ILE A N 1
ATOM 922 C CA . ILE A 1 126 ? -8.461 0.511 -1.866 1.00 96.38 126 ILE A CA 1
ATOM 923 C C . ILE A 1 126 ? -9.936 0.173 -2.106 1.00 96.38 126 ILE A C 1
ATOM 925 O O . ILE A 1 126 ? -10.482 -0.673 -1.400 1.00 96.38 126 ILE A O 1
ATOM 929 N N . ASP A 1 127 ? -10.581 0.786 -3.096 1.00 95.38 127 ASP A N 1
ATOM 930 C CA . ASP A 1 127 ? -11.994 0.560 -3.399 1.00 95.38 127 ASP A CA 1
ATOM 931 C C . ASP A 1 127 ? -12.254 -0.868 -3.887 1.00 95.38 127 ASP A C 1
ATOM 933 O O . ASP A 1 127 ? -13.217 -1.489 -3.438 1.00 95.38 127 ASP A O 1
ATOM 937 N N . ALA A 1 128 ? -11.364 -1.447 -4.697 1.00 94.75 128 ALA A N 1
ATOM 938 C CA . ALA A 1 128 ? -11.457 -2.852 -5.091 1.00 94.75 128 ALA A CA 1
ATOM 939 C C . ALA A 1 128 ? -11.387 -3.800 -3.879 1.00 94.75 128 ALA A C 1
ATOM 941 O O . ALA A 1 128 ? -12.182 -4.738 -3.776 1.00 94.75 128 ALA A O 1
ATOM 942 N N . ALA A 1 129 ? -10.483 -3.540 -2.928 1.00 95.06 129 ALA A N 1
ATOM 943 C CA . ALA A 1 129 ? -10.400 -4.312 -1.688 1.00 95.06 129 ALA A CA 1
ATOM 944 C C . ALA A 1 129 ? -11.658 -4.134 -0.815 1.00 95.06 129 ALA A C 1
ATOM 946 O O . ALA A 1 129 ? -12.195 -5.106 -0.281 1.00 95.06 129 ALA A O 1
ATOM 947 N N . ARG A 1 130 ? -12.191 -2.909 -0.714 1.00 95.56 130 ARG A N 1
ATOM 948 C CA . ARG A 1 130 ? -13.445 -2.628 0.009 1.00 95.56 130 ARG A CA 1
ATOM 949 C C . ARG A 1 130 ? -14.647 -3.339 -0.616 1.00 95.56 130 ARG A C 1
ATOM 951 O O . ARG A 1 130 ? -15.476 -3.879 0.119 1.00 95.56 130 ARG A O 1
ATOM 958 N N . ASP A 1 131 ? -14.733 -3.355 -1.943 1.00 94.06 131 ASP A N 1
ATOM 959 C CA . ASP A 1 131 ? -15.786 -4.045 -2.689 1.00 94.06 131 ASP A CA 1
ATOM 960 C C . ASP A 1 131 ? -15.685 -5.570 -2.497 1.00 94.06 131 ASP A C 1
ATOM 962 O O . ASP A 1 131 ? -16.706 -6.229 -2.280 1.00 94.06 131 ASP A O 1
ATOM 966 N N . ALA A 1 132 ? -14.471 -6.137 -2.472 1.00 94.12 132 ALA A N 1
ATOM 967 C CA . ALA A 1 132 ? -14.247 -7.555 -2.169 1.00 94.12 132 ALA A CA 1
ATOM 968 C C . ALA A 1 132 ? -14.717 -7.938 -0.752 1.00 94.12 132 ALA A C 1
ATOM 970 O O . ALA A 1 132 ? -15.287 -9.014 -0.553 1.00 94.12 132 ALA A O 1
ATOM 971 N N . LEU A 1 133 ? -14.560 -7.026 0.212 1.00 94.19 133 LEU A N 1
ATOM 972 C CA . LEU A 1 133 ? -15.088 -7.146 1.574 1.00 94.19 133 LEU A CA 1
ATOM 973 C C . LEU A 1 133 ? -16.587 -6.819 1.691 1.00 94.19 133 LEU A C 1
ATOM 975 O O . LEU A 1 133 ? -17.153 -6.898 2.781 1.00 94.19 133 LEU A O 1
ATOM 979 N N . LYS A 1 134 ? -17.254 -6.464 0.583 1.00 93.50 134 LYS A N 1
ATOM 980 C CA . LYS A 1 134 ? -18.677 -6.082 0.532 1.00 93.50 134 LYS A CA 1
ATOM 981 C C . LYS A 1 134 ? -19.013 -4.918 1.468 1.00 93.50 134 LYS A C 1
ATOM 983 O O . LYS A 1 134 ? -20.116 -4.845 2.015 1.00 93.50 134 LYS A O 1
ATOM 988 N N . LEU A 1 135 ? -18.063 -4.006 1.660 1.00 89.62 135 LEU A N 1
ATOM 989 C CA . LEU A 1 135 ? -18.278 -2.818 2.472 1.00 89.62 135 LEU A CA 1
ATOM 990 C C . LEU A 1 135 ? -19.236 -1.864 1.763 1.00 89.62 135 LEU A C 1
ATOM 992 O O . LEU A 1 135 ? -19.336 -1.822 0.536 1.00 89.62 135 LEU A O 1
ATOM 996 N N . ARG A 1 136 ? -19.935 -1.046 2.550 1.00 84.38 136 ARG A N 1
ATOM 997 C CA . ARG A 1 136 ? -20.778 0.008 1.990 1.00 84.38 136 ARG A CA 1
ATOM 998 C C . ARG A 1 136 ? -19.920 0.954 1.148 1.00 84.38 136 ARG A C 1
ATOM 1000 O O . ARG A 1 136 ? -18.870 1.424 1.608 1.00 84.38 136 ARG A O 1
ATOM 1007 N N . LYS A 1 137 ? -20.395 1.266 -0.060 1.00 77.12 137 LYS A N 1
ATOM 1008 C CA . LYS A 1 137 ? -19.772 2.294 -0.895 1.00 77.12 137 LYS A CA 1
ATOM 1009 C C . LYS A 1 137 ? -19.760 3.623 -0.155 1.00 77.12 137 LYS A C 1
ATOM 1011 O O . LYS A 1 137 ? -20.725 3.979 0.523 1.00 77.12 137 LYS A O 1
ATOM 1016 N N . TYR A 1 138 ? -18.637 4.319 -0.262 1.00 71.69 138 TYR A N 1
ATOM 1017 C CA . TYR A 1 138 ? -18.495 5.640 0.319 1.00 71.69 138 TYR A CA 1
ATOM 1018 C C . TYR A 1 138 ? -19.433 6.617 -0.402 1.00 71.69 138 TYR A C 1
ATOM 1020 O O . TYR A 1 138 ? -19.396 6.736 -1.625 1.00 71.69 138 TYR A O 1
ATOM 1028 N N . GLU A 1 139 ? -20.275 7.314 0.358 1.00 69.62 139 GLU A N 1
ATOM 1029 C CA . GLU A 1 139 ? -21.137 8.383 -0.146 1.00 69.62 139 GLU A CA 1
ATOM 1030 C C . GLU A 1 139 ? -20.692 9.709 0.495 1.00 69.62 139 GLU A C 1
ATOM 1032 O O . GLU A 1 139 ? -20.772 9.848 1.722 1.00 69.62 139 GLU A O 1
ATOM 1037 N N . PRO A 1 140 ? -20.223 10.700 -0.291 1.00 61.72 140 PRO A N 1
ATOM 1038 C CA . PRO A 1 140 ? -19.823 11.999 0.239 1.00 61.72 140 PRO A CA 1
ATOM 1039 C C . PRO A 1 140 ? -20.932 12.630 1.089 1.00 61.72 140 PRO A C 1
ATOM 1041 O O . PRO A 1 140 ? -22.068 12.781 0.643 1.00 61.72 140 PRO A O 1
ATOM 1044 N N . GLY A 1 141 ? -20.611 12.988 2.334 1.00 60.59 141 GLY A N 1
ATOM 1045 C CA . GLY A 1 141 ? -21.562 13.589 3.277 1.00 60.59 141 GLY A CA 1
ATOM 1046 C C . GLY A 1 141 ? -22.495 12.607 3.998 1.00 60.59 141 GLY A C 1
ATOM 1047 O O . GLY A 1 141 ? -23.208 13.031 4.905 1.00 60.59 141 GLY A O 1
ATOM 1048 N N . LYS A 1 142 ? -22.471 11.308 3.667 1.00 57.31 142 LYS A N 1
ATOM 1049 C CA . LYS A 1 142 ? -23.104 10.253 4.470 1.00 57.31 142 LYS A CA 1
ATOM 1050 C C . LYS A 1 142 ? -22.033 9.412 5.150 1.00 57.31 142 LYS A C 1
ATOM 1052 O O . LYS A 1 142 ? -21.641 8.347 4.675 1.00 57.31 142 LYS A O 1
ATOM 1057 N N . PHE A 1 143 ? -21.575 9.893 6.296 1.00 58.16 143 PHE A N 1
ATOM 1058 C CA . PHE A 1 143 ? -20.859 9.052 7.250 1.00 58.16 143 PHE A CA 1
ATOM 1059 C C . PHE A 1 143 ? -21.876 8.037 7.767 1.00 58.16 143 PHE A C 1
ATOM 1061 O O . PHE A 1 143 ? -23.006 8.411 8.089 1.00 58.16 143 PHE A O 1
ATOM 1068 N N . GLY A 1 144 ? -21.555 6.743 7.688 1.00 51.12 144 GLY A N 1
ATOM 1069 C CA . GLY A 1 144 ? -22.505 5.693 8.040 1.00 51.12 144 GLY A CA 1
ATOM 1070 C C . GLY A 1 144 ? -23.130 5.989 9.401 1.00 51.12 144 GLY A C 1
ATOM 1071 O O . GLY A 1 144 ? -22.421 6.297 10.352 1.00 51.12 144 GLY A O 1
ATOM 1072 N N . THR A 1 145 ? -24.457 5.912 9.505 1.00 46.81 145 THR A N 1
ATOM 1073 C CA . THR A 1 145 ? -25.120 5.780 10.804 1.00 46.81 145 THR A CA 1
ATOM 1074 C C . THR A 1 145 ? -24.705 4.434 11.382 1.00 46.81 145 THR A C 1
ATOM 1076 O O . THR A 1 145 ? -25.425 3.453 11.212 1.00 46.81 145 THR A O 1
ATOM 1079 N N . GLU A 1 146 ? -23.519 4.333 11.973 1.00 44.97 146 GLU A N 1
ATOM 1080 C CA . GLU A 1 146 ? -23.054 3.063 12.509 1.00 44.97 146 GLU A CA 1
ATOM 1081 C C . GLU A 1 146 ? -22.224 3.240 13.774 1.00 44.97 146 GLU A C 1
ATOM 1083 O O . GLU A 1 146 ? -21.133 3.794 13.751 1.00 44.97 146 GLU A O 1
ATOM 1088 N N . LYS A 1 147 ? -22.849 2.750 14.857 1.00 43.31 147 LYS A N 1
ATOM 1089 C CA . LYS A 1 147 ? -22.404 2.550 16.241 1.00 43.31 147 LYS A CA 1
ATOM 1090 C C . LYS A 1 147 ? -21.554 3.681 16.811 1.00 43.31 147 LYS A C 1
ATOM 1092 O O . LYS A 1 147 ? -20.394 3.826 16.456 1.00 43.31 147 LYS A O 1
ATOM 1097 N N . VAL A 1 148 ? -22.133 4.389 17.791 1.00 46.53 148 VAL A N 1
ATOM 1098 C CA . VAL A 1 148 ? -21.411 5.235 18.758 1.00 46.53 148 VAL A CA 1
ATOM 1099 C C . VAL A 1 148 ? -20.048 4.605 19.022 1.00 46.53 148 VAL A C 1
ATOM 1101 O O . VAL A 1 148 ? -19.975 3.508 19.586 1.00 46.53 148 VAL A O 1
ATOM 1104 N N . LEU A 1 149 ? -18.995 5.249 18.517 1.00 47.50 149 LEU A N 1
ATOM 1105 C CA . LEU A 1 149 ? -17.637 4.757 18.642 1.00 47.50 149 LEU A CA 1
ATOM 1106 C C . LEU A 1 149 ? -17.303 4.843 20.129 1.00 47.50 149 LEU A C 1
ATOM 1108 O O . LEU A 1 149 ? -17.014 5.917 20.645 1.00 47.50 149 LEU A O 1
ATOM 1112 N N . MET A 1 150 ? -17.452 3.728 20.842 1.00 56.47 150 MET A N 1
ATOM 1113 C CA . MET A 1 150 ? -17.118 3.686 22.258 1.00 56.47 150 MET A CA 1
ATOM 1114 C C . MET A 1 150 ? -15.631 3.974 22.395 1.00 56.47 150 MET A C 1
ATOM 1116 O O . MET A 1 150 ? -14.812 3.351 21.702 1.00 56.47 150 MET A O 1
ATOM 1120 N N . ASP A 1 151 ? -15.310 4.935 23.254 1.00 67.12 151 ASP A N 1
ATOM 1121 C CA . ASP A 1 151 ? -13.936 5.282 23.561 1.00 67.12 151 ASP A CA 1
ATOM 1122 C C . ASP A 1 151 ? -13.192 4.080 24.176 1.00 67.12 151 ASP A C 1
ATOM 1124 O O . ASP A 1 151 ? -13.772 3.064 24.576 1.00 67.12 151 ASP A O 1
ATOM 1128 N N . MET A 1 152 ? -11.864 4.168 24.212 1.00 61.53 152 MET A N 1
ATOM 1129 C CA . MET A 1 152 ? -11.024 3.076 24.707 1.00 61.53 152 MET A CA 1
ATOM 1130 C C . MET A 1 152 ? -11.266 2.760 26.190 1.00 61.53 152 MET A C 1
ATOM 1132 O O . MET A 1 152 ? -10.960 1.650 26.621 1.00 61.53 152 MET A O 1
ATOM 1136 N N . ALA A 1 153 ? -11.799 3.701 26.974 1.00 64.12 153 ALA A N 1
ATOM 1137 C CA . ALA A 1 153 ? -12.135 3.469 28.375 1.00 64.12 153 ALA A CA 1
ATOM 1138 C C . ALA A 1 153 ? -13.428 2.645 28.490 1.00 64.12 153 ALA A C 1
ATOM 1140 O O . ALA A 1 153 ? -13.431 1.600 29.135 1.00 64.12 153 ALA A O 1
ATOM 1141 N N . ALA A 1 154 ? -14.471 3.029 27.757 1.00 65.62 154 ALA A N 1
ATOM 1142 C CA . ALA A 1 154 ? -15.744 2.328 27.665 1.00 65.62 154 ALA A CA 1
ATOM 1143 C C . ALA A 1 154 ? -15.586 0.904 27.103 1.00 65.62 154 ALA A C 1
ATOM 1145 O O . ALA A 1 154 ? -16.246 -0.025 27.567 1.00 65.62 154 ALA A O 1
ATOM 1146 N N . ARG A 1 155 ? -14.665 0.689 26.150 1.00 65.31 155 ARG A N 1
ATOM 1147 C CA . ARG A 1 155 ? -14.334 -0.663 25.653 1.00 65.31 155 ARG A CA 1
ATOM 1148 C C . ARG A 1 155 ? -13.711 -1.548 26.738 1.00 65.31 155 ARG A C 1
ATOM 1150 O O . ARG A 1 155 ? -14.123 -2.695 26.892 1.00 65.31 155 ARG A O 1
ATOM 1157 N N . ARG A 1 156 ? -12.778 -1.005 27.528 1.00 63.97 156 ARG A N 1
ATOM 1158 C CA . ARG A 1 156 ? -12.126 -1.730 28.636 1.00 63.97 156 ARG A CA 1
ATOM 1159 C C . ARG A 1 156 ? -13.108 -2.115 29.743 1.00 63.97 156 ARG A C 1
ATOM 1161 O O . ARG A 1 156 ? -12.967 -3.177 30.340 1.00 63.97 156 ARG A O 1
ATOM 1168 N N . GLU A 1 157 ? -14.113 -1.285 30.009 1.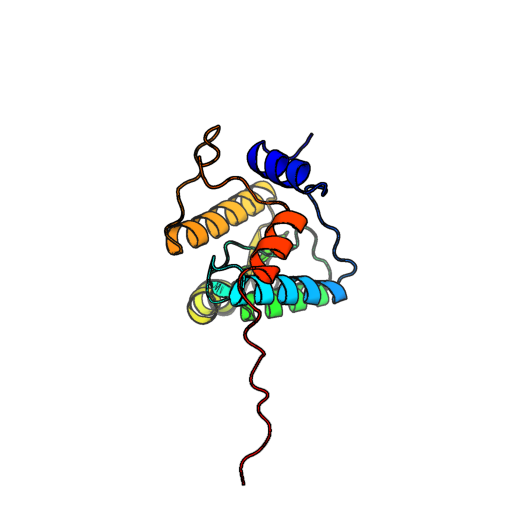00 67.31 157 GLU A N 1
ATOM 1169 C CA . GLU A 1 157 ? -15.160 -1.590 30.994 1.00 67.31 157 GLU A CA 1
ATOM 1170 C C . GLU A 1 157 ? -16.063 -2.751 30.549 1.00 67.31 157 GLU A C 1
ATOM 1172 O O . GLU A 1 157 ? -16.443 -3.595 31.362 1.00 67.31 157 GLU A O 1
ATOM 1177 N N . ILE A 1 158 ? -16.356 -2.849 29.250 1.00 62.78 158 ILE A N 1
ATOM 1178 C CA . ILE A 1 158 ? -17.143 -3.951 28.679 1.00 62.78 158 ILE A CA 1
ATOM 1179 C C . ILE A 1 158 ? -16.364 -5.270 28.731 1.00 62.78 158 ILE A C 1
ATOM 1181 O O . ILE A 1 158 ? -16.942 -6.297 29.090 1.00 62.78 158 ILE A O 1
ATOM 1185 N N . GLU A 1 159 ? -15.065 -5.253 28.427 1.00 60.03 159 GLU A N 1
ATOM 1186 C CA . GLU A 1 159 ? -14.179 -6.422 28.560 1.00 60.03 159 GLU A CA 1
ATOM 1187 C C . GLU A 1 159 ? -14.031 -6.873 30.020 1.00 60.03 159 GLU A C 1
ATOM 1189 O O . GLU A 1 159 ? -13.999 -8.068 30.300 1.00 60.03 159 GLU A O 1
ATOM 1194 N N . ALA A 1 160 ? -14.015 -5.936 30.972 1.00 57.53 160 ALA A N 1
ATOM 1195 C CA . ALA A 1 160 ? -13.997 -6.260 32.397 1.00 57.53 160 ALA A CA 1
ATOM 1196 C C . ALA A 1 160 ? -15.327 -6.872 32.890 1.00 57.53 160 ALA A C 1
ATOM 1198 O O . ALA A 1 160 ? -15.325 -7.670 33.829 1.00 57.53 160 ALA A O 1
ATOM 1199 N N . GLY A 1 161 ? -16.457 -6.519 32.264 1.00 47.56 161 GLY A N 1
ATOM 1200 C CA . GLY A 1 161 ? -17.787 -7.058 32.581 1.00 47.56 161 GLY A CA 1
ATOM 1201 C C . GLY A 1 161 ? -18.077 -8.437 31.974 1.00 47.56 161 GLY A C 1
ATOM 1202 O O . GLY A 1 161 ? -18.805 -9.233 32.569 1.00 47.56 161 GLY A O 1
ATOM 1203 N N . HIS A 1 162 ? -17.481 -8.757 30.822 1.00 49.81 162 HIS A N 1
ATOM 1204 C CA . HIS A 1 162 ? -17.532 -10.086 30.209 1.00 49.81 162 HIS A CA 1
ATOM 1205 C C . HIS A 1 162 ? -16.309 -10.875 30.666 1.00 49.81 162 HIS A C 1
ATOM 1207 O O . HIS A 1 162 ? -15.299 -10.897 29.973 1.00 49.81 162 HIS A O 1
ATOM 1213 N N . GLY A 1 163 ? -16.400 -11.467 31.862 1.00 41.81 163 GLY A N 1
ATOM 1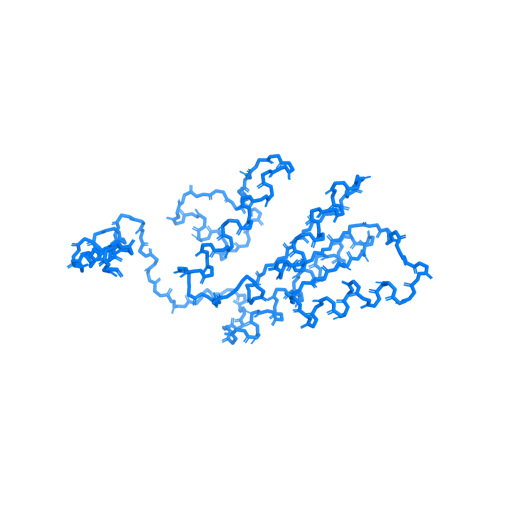214 C CA . GLY A 1 163 ? -15.300 -12.142 32.556 1.00 41.81 163 GLY A CA 1
ATOM 1215 C C . GLY A 1 163 ? -14.261 -12.759 31.618 1.00 41.81 163 GLY A C 1
ATOM 1216 O O . GLY A 1 163 ? -14.574 -13.674 30.856 1.00 41.81 163 GLY A O 1
ATOM 1217 N N . ALA A 1 164 ? -13.037 -12.229 31.685 1.00 39.84 164 ALA A N 1
ATOM 1218 C CA . ALA A 1 164 ? -11.893 -12.698 30.922 1.00 39.84 164 ALA A CA 1
ATOM 1219 C C . ALA A 1 164 ? -11.812 -14.228 30.990 1.00 39.84 164 ALA A C 1
ATOM 1221 O O . ALA A 1 164 ? -11.573 -14.798 32.057 1.00 39.84 164 ALA A O 1
ATOM 1222 N N . VAL A 1 165 ? -12.022 -14.903 29.858 1.00 47.75 165 VAL A N 1
ATOM 1223 C CA . VAL A 1 165 ? -11.731 -16.332 29.759 1.00 47.75 165 VAL A CA 1
ATOM 1224 C C . VAL A 1 165 ? -10.210 -16.432 29.670 1.00 47.75 165 VAL A C 1
ATOM 1226 O O . VAL A 1 165 ? -9.633 -15.957 28.690 1.00 47.75 165 VAL A O 1
ATOM 1229 N N . PRO A 1 166 ? -9.525 -16.978 30.687 1.00 40.62 166 PRO A N 1
ATOM 1230 C CA . PRO A 1 166 ? -8.078 -17.041 30.662 1.00 40.62 166 PRO A CA 1
ATOM 1231 C C . PRO A 1 166 ? -7.639 -17.929 29.497 1.00 40.62 166 PRO A C 1
ATOM 1233 O O . PRO A 1 166 ? -8.163 -19.027 29.295 1.00 40.62 166 PRO A O 1
ATOM 1236 N N . HIS A 1 167 ? -6.662 -17.438 28.737 1.00 45.81 167 HIS A N 1
ATOM 1237 C CA . HIS A 1 167 ? -5.951 -18.194 27.717 1.00 45.81 167 HIS A CA 1
ATOM 1238 C C . HIS A 1 167 ? -5.472 -19.522 28.327 1.00 45.81 167 HIS A C 1
ATOM 1240 O O . HIS A 1 167 ? -4.593 -19.528 29.192 1.00 45.81 167 HIS A O 1
ATOM 1246 N N . LYS A 1 168 ? -6.039 -20.660 27.898 1.00 42.34 168 LYS A N 1
ATOM 1247 C CA . LYS A 1 168 ? -5.494 -21.980 28.240 1.00 42.34 168 LYS A CA 1
ATOM 1248 C C . LYS A 1 168 ? -4.113 -22.074 27.602 1.00 42.34 168 LYS A C 1
ATOM 1250 O O . LYS A 1 168 ? -3.994 -22.251 26.394 1.00 42.34 168 LYS A O 1
ATOM 1255 N N . GLY A 1 169 ? -3.076 -21.869 28.410 1.00 36.72 169 GLY A N 1
ATOM 1256 C CA . GLY A 1 169 ? -1.696 -22.085 28.004 1.00 36.72 169 GLY A CA 1
ATOM 1257 C C . GLY A 1 169 ? -1.539 -23.485 27.419 1.00 36.72 169 GLY A C 1
ATOM 1258 O O . GLY A 1 169 ? -2.047 -24.459 27.973 1.00 36.72 169 GLY A O 1
ATOM 1259 N N . VAL A 1 170 ? -0.846 -23.572 26.286 1.00 46.78 170 VAL A N 1
ATOM 1260 C CA . VAL A 1 170 ? -0.317 -24.836 25.779 1.00 46.78 170 VAL A CA 1
ATOM 1261 C C . VAL A 1 170 ? 0.820 -25.217 26.719 1.00 46.78 170 VAL A C 1
ATOM 1263 O O . VAL A 1 170 ? 1.942 -24.736 26.595 1.00 46.78 170 VAL A O 1
ATOM 1266 N N . GLY A 1 171 ? 0.485 -26.005 27.727 1.00 43.91 171 GLY A N 1
ATOM 1267 C CA . GLY A 1 171 ? 1.411 -26.488 28.728 1.00 43.91 171 GLY A CA 1
ATOM 1268 C C . GLY A 1 171 ? 0.788 -27.683 29.420 1.00 43.91 171 GLY A C 1
ATOM 1269 O O . GLY A 1 171 ? -0.183 -27.529 30.153 1.00 43.91 171 GLY A O 1
ATOM 1270 N N . ASP A 1 172 ? 1.404 -28.832 29.170 1.00 39.66 172 ASP A N 1
ATOM 1271 C CA . ASP A 1 172 ? 1.231 -30.110 29.855 1.00 39.66 172 ASP A CA 1
ATOM 1272 C C . ASP A 1 172 ? 0.108 -31.035 29.349 1.00 39.66 172 ASP A C 1
ATOM 1274 O O . ASP A 1 172 ? -1.075 -30.879 29.649 1.00 39.66 172 ASP A O 1
ATOM 1278 N N . ASN A 1 173 ? 0.519 -32.040 28.571 1.00 36.34 173 ASN A N 1
ATOM 1279 C CA . ASN A 1 173 ? 0.130 -33.423 28.828 1.00 36.34 173 ASN A CA 1
ATOM 1280 C C . ASN A 1 173 ? 1.065 -34.382 28.074 1.00 36.34 173 ASN A C 1
ATOM 1282 O O . ASN A 1 173 ? 0.973 -34.497 26.853 1.00 36.34 173 ASN A O 1
ATOM 1286 N N . SER A 1 174 ? 1.898 -35.059 28.876 1.00 42.22 174 SER A N 1
ATOM 1287 C CA . SER A 1 174 ? 2.518 -36.387 28.686 1.00 42.22 174 SER A CA 1
ATOM 1288 C C . SER A 1 174 ? 3.409 -36.630 27.470 1.00 42.22 174 SER A C 1
ATOM 1290 O O . SER A 1 174 ? 2.861 -36.760 26.353 1.00 42.22 174 SER A O 1
#